Protein AF-A0AAJ1F1X6-F1 (afdb_monomer_lite)

Structure (mmCIF, N/CA/C/O backbone):
data_AF-A0AAJ1F1X6-F1
#
_entry.id   AF-A0AAJ1F1X6-F1
#
loop_
_atom_site.group_PDB
_atom_site.id
_atom_site.type_symbol
_atom_site.label_atom_id
_atom_site.label_alt_id
_atom_site.label_comp_id
_atom_site.label_asym_id
_atom_site.label_entity_id
_atom_site.label_seq_id
_atom_site.pdbx_PDB_ins_code
_atom_site.Cartn_x
_atom_site.Cartn_y
_atom_site.Cartn_z
_atom_site.occupancy
_atom_site.B_iso_or_equiv
_atom_site.auth_seq_id
_atom_site.auth_comp_id
_atom_site.auth_asym_id
_atom_site.auth_atom_id
_atom_site.pdbx_PDB_model_num
ATOM 1 N N . MET A 1 1 ? 7.524 -3.921 38.953 1.00 33.03 1 MET A N 1
ATOM 2 C CA . MET A 1 1 ? 7.422 -4.820 37.784 1.00 33.03 1 MET A CA 1
ATOM 3 C C . MET A 1 1 ? 6.123 -4.499 37.062 1.00 33.03 1 MET A C 1
ATOM 5 O O . MET A 1 1 ? 5.062 -4.826 37.571 1.00 33.03 1 MET A O 1
ATOM 9 N N . THR A 1 2 ? 6.185 -3.756 35.960 1.00 29.95 2 THR A N 1
ATOM 10 C CA . THR A 1 2 ? 5.021 -3.428 35.122 1.00 29.95 2 THR A CA 1
ATOM 11 C C . THR A 1 2 ? 4.886 -4.483 34.020 1.00 29.95 2 THR A C 1
ATOM 13 O O . THR A 1 2 ? 5.897 -4.848 33.421 1.00 29.95 2 THR A O 1
ATOM 16 N N . PRO A 1 3 ? 3.681 -5.015 33.753 1.00 34.94 3 PRO A N 1
ATOM 17 C CA . PRO A 1 3 ? 3.509 -6.071 32.768 1.00 34.94 3 PRO A CA 1
ATOM 18 C C . PRO A 1 3 ? 3.619 -5.488 31.354 1.00 34.94 3 PRO A C 1
ATOM 20 O O . PRO A 1 3 ? 2.829 -4.635 30.947 1.00 34.94 3 PRO A O 1
ATOM 23 N N . THR A 1 4 ? 4.616 -5.952 30.605 1.00 30.12 4 THR A N 1
ATOM 24 C CA . THR A 1 4 ? 4.793 -5.716 29.170 1.00 30.12 4 THR A CA 1
ATOM 25 C C . THR A 1 4 ? 3.627 -6.357 28.423 1.00 30.12 4 THR A C 1
ATOM 27 O O . THR A 1 4 ? 3.562 -7.571 28.251 1.00 30.12 4 THR A O 1
ATOM 30 N N . ASN A 1 5 ? 2.662 -5.537 28.015 1.00 34.34 5 ASN A N 1
ATOM 31 C CA . ASN A 1 5 ? 1.496 -5.988 27.269 1.00 34.34 5 ASN A CA 1
ATOM 32 C C . ASN A 1 5 ? 1.857 -6.079 25.779 1.00 34.34 5 ASN A C 1
ATOM 34 O O . ASN A 1 5 ? 1.601 -5.162 24.995 1.00 34.34 5 ASN A O 1
ATOM 38 N N . THR A 1 6 ? 2.511 -7.175 25.396 1.00 37.53 6 THR A N 1
ATOM 39 C CA . THR A 1 6 ? 2.800 -7.509 24.001 1.00 37.53 6 THR A CA 1
ATOM 40 C C . THR A 1 6 ? 1.490 -7.828 23.284 1.00 37.53 6 THR A C 1
ATOM 42 O O . THR A 1 6 ? 0.953 -8.932 23.354 1.00 37.53 6 THR A O 1
ATOM 45 N N . ASN A 1 7 ? 0.943 -6.837 22.575 1.00 47.09 7 ASN A N 1
ATOM 46 C CA . ASN A 1 7 ? -0.213 -7.024 21.699 1.00 47.09 7 ASN A CA 1
ATOM 47 C C . ASN A 1 7 ? 0.189 -7.860 20.473 1.00 47.09 7 ASN A C 1
ATOM 49 O O . ASN A 1 7 ? 0.436 -7.333 19.384 1.00 47.09 7 ASN A O 1
ATOM 53 N N . ASN A 1 8 ? 0.265 -9.174 20.655 1.00 41.62 8 ASN A N 1
ATOM 54 C CA . ASN A 1 8 ? 0.430 -10.122 19.566 1.00 41.62 8 ASN A CA 1
ATOM 55 C C . ASN A 1 8 ? -0.840 -10.114 18.704 1.00 41.62 8 ASN A C 1
ATOM 57 O O . ASN A 1 8 ? -1.956 -10.253 19.202 1.00 41.62 8 ASN A O 1
ATOM 61 N N . THR A 1 9 ? -0.670 -9.911 17.397 1.00 48.06 9 THR A N 1
ATOM 62 C CA . THR A 1 9 ? -1.756 -10.052 16.421 1.00 48.06 9 THR A CA 1
ATOM 63 C C . THR A 1 9 ? -1.741 -11.488 15.924 1.00 48.06 9 THR A C 1
ATOM 65 O O . THR A 1 9 ? -0.807 -11.883 15.232 1.00 48.06 9 THR A O 1
ATOM 68 N N . TYR A 1 10 ? -2.754 -12.263 16.295 1.00 53.84 10 TYR A N 1
ATOM 69 C CA . TYR A 1 10 ? -2.933 -13.631 15.821 1.00 53.84 10 TYR A CA 1
ATOM 70 C C . TYR A 1 10 ? -3.824 -13.617 1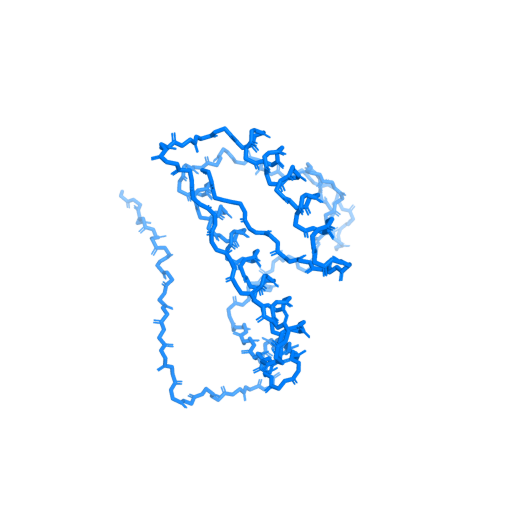4.579 1.00 53.84 10 TYR A C 1
ATOM 72 O O . TYR A 1 10 ? -4.849 -12.934 14.556 1.00 53.84 10 TYR A O 1
ATOM 80 N N . VAL A 1 11 ? -3.417 -14.349 13.544 1.00 54.75 11 VAL A N 1
ATOM 81 C CA . VAL A 1 11 ? -4.212 -14.558 12.332 1.00 54.75 11 VAL A CA 1
ATOM 82 C C . VAL A 1 11 ? -4.637 -16.017 12.325 1.00 54.75 11 VAL A C 1
ATOM 84 O O . VAL A 1 11 ? -3.795 -16.905 12.249 1.00 54.75 11 VAL A O 1
ATOM 87 N N . GLU A 1 12 ? -5.939 -16.259 12.416 1.00 69.69 12 GLU A N 1
ATOM 88 C CA . GLU A 1 12 ? -6.522 -17.598 12.394 1.00 69.69 12 GLU A CA 1
ATOM 89 C C . GLU A 1 12 ? -7.580 -17.671 11.295 1.00 69.69 12 GLU A C 1
ATOM 91 O O . GLU A 1 12 ? -8.377 -16.745 11.108 1.00 69.69 12 GLU A O 1
ATOM 96 N N . LYS A 1 13 ? -7.600 -18.784 10.558 1.00 70.19 13 LYS A N 1
ATOM 97 C CA . LYS A 1 13 ? -8.654 -19.062 9.587 1.00 70.19 13 LYS A CA 1
ATOM 98 C C . LYS A 1 13 ? -9.874 -19.604 10.326 1.00 70.19 13 LYS A C 1
ATOM 100 O O . LYS A 1 13 ? -9.927 -20.779 10.671 1.00 70.19 13 LYS A O 1
ATOM 105 N N . LEU A 1 14 ? -10.869 -18.751 10.533 1.00 70.94 14 LEU A N 1
ATOM 106 C CA . LEU A 1 14 ? -12.142 -19.156 11.123 1.00 70.94 14 LEU A CA 1
ATOM 107 C C . LEU A 1 14 ? -13.069 -19.725 10.043 1.00 70.94 14 LEU A C 1
ATOM 109 O O . LEU A 1 14 ? -13.218 -19.142 8.971 1.00 70.94 14 LEU A O 1
ATOM 113 N N . SER A 1 15 ? -13.711 -20.860 10.327 1.00 68.38 15 SER A N 1
ATOM 114 C CA . SER A 1 15 ? -14.614 -21.532 9.381 1.00 68.38 15 SER A CA 1
ATOM 115 C C . SER A 1 15 ? -15.955 -20.809 9.222 1.00 68.38 15 SER A C 1
ATOM 117 O O . SER A 1 15 ? -16.538 -20.843 8.140 1.00 68.38 15 SER A O 1
ATOM 119 N N . LYS A 1 16 ? -16.447 -20.152 10.285 1.00 70.50 16 LYS A N 1
ATOM 120 C CA . LYS A 1 16 ? -17.688 -19.361 10.300 1.00 70.50 16 LYS A CA 1
ATOM 121 C C . LYS A 1 16 ? -17.587 -18.231 11.326 1.00 70.50 16 LYS A C 1
ATOM 123 O O . LYS A 1 16 ? -17.340 -18.482 12.502 1.00 70.50 16 LYS A O 1
ATOM 128 N N . VAL A 1 17 ? -17.833 -16.991 10.904 1.00 74.94 17 VAL A N 1
ATOM 129 C CA . VAL A 1 17 ? -17.943 -15.829 11.801 1.00 74.94 17 VAL A CA 1
ATOM 130 C C . VAL A 1 17 ? -19.395 -15.360 11.802 1.00 74.94 17 VAL A C 1
ATOM 132 O O . VAL A 1 17 ? -19.903 -14.917 10.777 1.00 74.94 17 VAL A O 1
ATOM 135 N N . LYS A 1 18 ? -20.080 -15.451 12.949 1.00 79.56 18 LYS A N 1
ATOM 136 C CA . LYS A 1 18 ? -21.424 -14.876 13.112 1.00 79.56 18 LYS A CA 1
ATOM 137 C C . LYS A 1 18 ? -21.287 -13.363 13.280 1.00 79.56 18 LYS A C 1
ATOM 139 O O . LYS A 1 18 ? -20.607 -12.92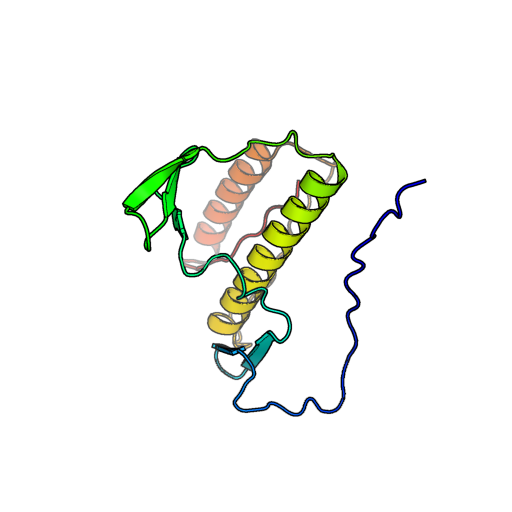3 14.206 1.00 79.56 18 LYS A O 1
ATOM 144 N N . ILE A 1 19 ? -21.890 -12.590 12.381 1.00 81.81 19 ILE A N 1
ATOM 145 C CA . ILE A 1 19 ? -21.932 -11.122 12.434 1.00 81.81 19 ILE A CA 1
ATOM 146 C C . ILE A 1 19 ? -23.226 -10.715 13.140 1.00 81.81 19 ILE A C 1
ATOM 148 O O . ILE A 1 19 ? -24.285 -11.276 12.861 1.00 81.81 19 ILE A O 1
ATOM 152 N N . THR A 1 20 ? -23.140 -9.776 14.079 1.00 80.56 20 THR A N 1
ATOM 153 C CA . THR A 1 20 ? -24.307 -9.226 14.788 1.00 80.56 20 THR A CA 1
ATOM 154 C C . THR A 1 20 ? -24.555 -7.777 14.372 1.00 80.56 20 THR A C 1
ATOM 156 O O . THR A 1 20 ? -23.641 -7.107 13.902 1.00 80.56 20 THR A O 1
ATOM 159 N N . SER A 1 21 ? -25.773 -7.261 14.564 1.00 79.06 21 SER A N 1
ATOM 160 C CA . SER A 1 21 ? -26.115 -5.864 14.239 1.00 79.06 21 SER A CA 1
ATOM 161 C C . SER A 1 21 ? -25.356 -4.824 15.073 1.00 79.06 21 SER A C 1
ATOM 163 O O . SER A 1 21 ? -25.279 -3.666 14.679 1.00 79.06 21 SER A O 1
ATOM 165 N N . ALA A 1 22 ? -24.785 -5.227 16.211 1.00 79.69 22 ALA A N 1
ATOM 166 C CA . ALA A 1 22 ? -23.956 -4.372 17.056 1.00 79.69 22 ALA A CA 1
ATOM 167 C C . ALA A 1 22 ? -22.496 -4.270 16.573 1.00 79.69 22 ALA A C 1
ATOM 169 O O . ALA A 1 22 ? -21.745 -3.425 17.062 1.00 79.69 22 ALA A O 1
ATOM 170 N N . ASP A 1 23 ? -22.072 -5.132 15.645 1.00 82.75 23 ASP A N 1
ATOM 171 C CA . ASP A 1 23 ? -20.706 -5.125 15.136 1.00 82.75 23 ASP A CA 1
ATOM 172 C C . ASP A 1 23 ? -20.491 -3.952 14.162 1.00 82.75 23 ASP A C 1
ATOM 174 O O . ASP A 1 23 ? -21.315 -3.680 13.290 1.00 82.75 23 ASP A O 1
ATOM 178 N N . ASN A 1 24 ? -19.341 -3.274 14.252 1.00 81.94 24 ASN A N 1
ATOM 179 C CA . ASN A 1 24 ? -18.953 -2.302 13.233 1.00 81.94 24 ASN A CA 1
ATOM 180 C C . ASN A 1 24 ? -18.326 -3.048 12.051 1.00 81.94 24 ASN A C 1
ATOM 182 O O . ASN A 1 24 ? -17.264 -3.660 12.196 1.00 81.94 24 ASN A O 1
ATOM 186 N N . VAL A 1 25 ? -18.996 -3.017 10.902 1.00 86.94 25 VAL A N 1
ATOM 187 C CA . VAL A 1 25 ? -18.606 -3.787 9.719 1.00 86.94 25 VAL A CA 1
ATOM 188 C C . VAL A 1 25 ? -18.210 -2.846 8.589 1.00 86.94 25 VAL A C 1
ATOM 190 O O . VAL A 1 25 ? -18.949 -1.924 8.253 1.00 86.94 25 VAL A O 1
ATOM 193 N N . THR A 1 26 ? -17.063 -3.119 7.976 1.00 88.62 26 THR A N 1
ATOM 194 C CA . THR A 1 26 ? -16.649 -2.512 6.710 1.00 88.62 26 THR A CA 1
ATOM 195 C C . THR A 1 26 ? -16.701 -3.580 5.631 1.00 88.62 26 THR A C 1
ATOM 197 O O . THR A 1 26 ? -16.078 -4.632 5.780 1.00 88.62 26 THR A O 1
ATOM 200 N N . VAL A 1 27 ? -17.417 -3.305 4.543 1.00 90.19 27 VAL A N 1
ATOM 201 C CA . VAL A 1 27 ? -17.479 -4.176 3.365 1.00 90.19 27 VAL A CA 1
ATOM 202 C C . VAL A 1 27 ? -16.728 -3.501 2.224 1.00 90.19 27 VAL A C 1
ATOM 204 O O . VAL A 1 27 ? -16.977 -2.336 1.921 1.00 90.19 27 VAL A O 1
ATOM 207 N N . CYS A 1 28 ? -15.801 -4.224 1.606 1.00 90.12 28 CYS A N 1
ATOM 208 C CA . CYS A 1 28 ? -15.092 -3.809 0.405 1.00 90.12 28 CYS A CA 1
ATOM 209 C C . CYS A 1 28 ? -15.364 -4.837 -0.694 1.00 90.12 28 CYS A C 1
ATOM 211 O O . CYS A 1 28 ? -15.151 -6.029 -0.496 1.00 90.12 28 CYS A O 1
ATOM 213 N N . ILE A 1 29 ? -15.872 -4.377 -1.834 1.00 90.94 29 ILE A N 1
ATOM 214 C CA . ILE A 1 29 ? -16.203 -5.230 -2.976 1.00 90.94 29 ILE A CA 1
ATOM 215 C C . ILE A 1 29 ? -15.222 -4.885 -4.094 1.00 90.94 29 ILE A C 1
ATOM 217 O O . ILE A 1 29 ? -15.162 -3.737 -4.532 1.00 90.94 29 ILE A O 1
ATOM 221 N N . THR A 1 30 ? -14.449 -5.871 -4.540 1.00 90.50 30 THR A N 1
ATOM 222 C CA . THR A 1 30 ? -13.469 -5.743 -5.626 1.00 90.50 30 THR A CA 1
ATOM 223 C C . THR A 1 30 ? -13.732 -6.832 -6.657 1.00 90.50 30 THR A C 1
ATOM 225 O O . THR A 1 30 ? -13.365 -7.989 -6.441 1.00 90.50 30 THR A O 1
ATOM 228 N N . ASN A 1 31 ? -14.384 -6.473 -7.766 1.00 87.94 31 ASN A N 1
ATOM 229 C CA . ASN A 1 31 ? -14.832 -7.413 -8.797 1.00 87.94 31 ASN A CA 1
ATOM 230 C C . ASN A 1 31 ? -15.606 -8.605 -8.203 1.00 87.94 31 ASN A C 1
ATOM 232 O O . ASN A 1 31 ? -16.714 -8.435 -7.703 1.00 87.94 31 ASN A O 1
ATOM 236 N N . HIS A 1 32 ? -15.024 -9.803 -8.249 1.00 84.25 32 HIS A N 1
ATOM 237 C CA . HIS A 1 32 ? -15.627 -11.050 -7.780 1.00 84.25 32 HIS A CA 1
ATOM 238 C C . HIS A 1 32 ? -15.291 -11.379 -6.310 1.00 84.25 32 HIS A C 1
ATOM 240 O O . HIS A 1 32 ? -15.668 -12.440 -5.818 1.00 84.25 32 HIS A O 1
ATOM 246 N N . ILE A 1 33 ? -14.579 -10.494 -5.602 1.00 88.19 33 ILE A N 1
ATOM 247 C CA . ILE A 1 33 ? -14.145 -10.685 -4.212 1.00 88.19 33 ILE A CA 1
ATOM 248 C C . ILE A 1 33 ? -14.895 -9.712 -3.297 1.00 88.19 33 ILE A C 1
ATOM 250 O O . ILE A 1 33 ? -14.973 -8.514 -3.574 1.00 88.19 33 ILE A O 1
ATOM 254 N N . ILE A 1 34 ? -15.415 -10.229 -2.180 1.00 88.31 34 ILE A N 1
ATOM 255 C CA . ILE A 1 34 ? -16.064 -9.446 -1.122 1.00 88.31 34 ILE A CA 1
ATOM 256 C C . ILE A 1 34 ? -15.252 -9.604 0.167 1.00 88.31 34 ILE A C 1
ATOM 258 O O . ILE A 1 34 ? -15.285 -10.654 0.810 1.00 88.31 34 ILE A O 1
ATOM 262 N N . ASP A 1 35 ? -14.555 -8.542 0.559 1.00 87.44 35 ASP A N 1
ATOM 263 C CA . ASP A 1 35 ? -13.816 -8.448 1.815 1.00 87.44 35 ASP A CA 1
ATOM 264 C C . ASP A 1 35 ? -14.713 -7.849 2.907 1.00 87.44 35 ASP A C 1
ATOM 266 O O . ASP A 1 35 ? -15.111 -6.682 2.852 1.00 87.44 35 ASP A O 1
ATOM 270 N N . VAL A 1 36 ? -15.011 -8.639 3.941 1.00 87.56 36 VAL A N 1
ATOM 271 C CA . VAL A 1 36 ? -15.808 -8.207 5.100 1.00 87.56 36 VAL A CA 1
ATOM 272 C C . VAL A 1 36 ? -14.910 -8.095 6.329 1.00 87.56 36 VAL A C 1
ATOM 274 O O . VAL A 1 36 ? -14.389 -9.089 6.830 1.00 87.56 36 VAL A O 1
ATOM 277 N N . THR A 1 37 ? -14.748 -6.878 6.848 1.00 85.44 37 THR A N 1
ATOM 278 C CA . THR A 1 37 ? -13.978 -6.598 8.068 1.00 85.44 37 THR A CA 1
ATOM 279 C C . THR A 1 37 ? -14.913 -6.283 9.226 1.00 85.44 37 THR A C 1
ATOM 281 O O . THR A 1 37 ? -15.668 -5.317 9.170 1.00 85.44 37 THR A O 1
ATOM 284 N N . VAL A 1 38 ? -14.827 -7.063 10.304 1.00 86.19 38 VAL A N 1
ATOM 285 C CA . VAL A 1 38 ? -15.640 -6.883 11.514 1.00 86.19 38 VAL A CA 1
ATOM 286 C C . VAL A 1 38 ? -14.773 -6.347 12.653 1.00 86.19 38 VAL A C 1
ATOM 288 O O . VAL A 1 38 ? -13.820 -6.998 13.078 1.00 86.19 38 VAL A O 1
ATOM 291 N N . THR A 1 39 ? -15.119 -5.176 13.190 1.00 82.81 39 THR A N 1
ATOM 292 C CA . THR A 1 39 ? -14.412 -4.536 14.308 1.00 82.81 39 THR A CA 1
ATOM 293 C C . THR A 1 39 ? -15.270 -4.569 15.573 1.00 82.81 39 THR A C 1
ATOM 295 O O . THR A 1 39 ? -16.250 -3.836 15.681 1.00 82.81 39 THR A O 1
ATOM 298 N N . ARG A 1 40 ? -14.883 -5.398 16.556 1.00 74.62 40 ARG A N 1
ATOM 299 C CA . ARG A 1 40 ? -15.653 -5.604 17.806 1.00 74.62 40 ARG A CA 1
ATOM 300 C C . ARG A 1 40 ? -15.166 -4.798 19.005 1.00 74.62 40 ARG A C 1
ATOM 302 O O . ARG A 1 40 ? -15.958 -4.343 19.819 1.00 74.62 40 ARG A O 1
ATOM 309 N N . LYS A 1 41 ? -13.852 -4.609 19.134 1.00 68.62 41 LYS A N 1
ATOM 310 C CA . LYS A 1 41 ? -13.245 -3.861 20.245 1.00 68.62 41 LYS A CA 1
ATOM 311 C C . LYS A 1 41 ? -12.930 -2.438 19.798 1.00 68.62 41 LYS A C 1
ATOM 313 O O . LYS A 1 41 ? -11.785 -2.123 19.482 1.00 68.62 41 LYS A O 1
ATOM 318 N N . ARG A 1 42 ? -13.948 -1.579 19.755 1.00 59.59 42 ARG A N 1
ATOM 319 C CA . ARG A 1 42 ? -13.750 -0.134 19.593 1.00 59.59 42 ARG A CA 1
ATOM 320 C C . ARG A 1 42 ? -13.834 0.517 20.967 1.00 59.59 42 ARG A C 1
ATOM 322 O O . ARG A 1 42 ? -14.842 0.374 21.651 1.00 59.59 42 ARG A O 1
ATOM 329 N N . ASN A 1 43 ? -12.789 1.233 21.373 1.00 58.78 43 ASN A N 1
ATOM 330 C CA . ASN A 1 43 ? -12.864 2.065 22.568 1.00 58.78 43 ASN A CA 1
ATOM 331 C C . ASN A 1 43 ? -13.665 3.330 22.214 1.00 58.78 43 ASN A C 1
ATOM 333 O O . ASN A 1 43 ? -13.105 4.322 21.760 1.00 58.78 43 ASN A O 1
ATOM 337 N N . THR A 1 44 ? -14.995 3.245 22.279 1.00 56.09 44 THR A N 1
ATOM 338 C CA . THR A 1 44 ? -15.906 4.380 22.039 1.00 56.09 44 THR A CA 1
ATOM 339 C C . THR A 1 44 ? -16.108 5.230 23.288 1.00 56.09 44 THR A C 1
ATOM 341 O O . THR A 1 44 ? -16.552 6.371 23.190 1.00 56.09 44 THR A O 1
ATOM 344 N N . LYS A 1 45 ? -15.771 4.694 24.464 1.00 54.56 45 LYS A N 1
ATOM 345 C CA . LYS A 1 45 ? -15.912 5.392 25.738 1.00 54.56 45 LYS A CA 1
ATOM 346 C C . LYS A 1 45 ? -14.727 6.344 25.924 1.00 54.56 45 LYS A C 1
ATOM 348 O O . LYS A 1 45 ? -13.602 5.891 26.102 1.00 54.56 45 LYS A O 1
ATOM 353 N N . GLY A 1 46 ? -14.990 7.651 25.864 1.00 59.94 46 GLY A N 1
ATOM 354 C CA . GLY A 1 46 ? -14.053 8.699 26.298 1.00 59.94 46 GLY A CA 1
ATOM 355 C C . GLY A 1 46 ? -13.604 9.712 25.240 1.00 59.94 46 GLY A C 1
ATOM 356 O O . GLY A 1 46 ? -12.991 10.703 25.610 1.00 59.94 46 GLY A O 1
ATOM 357 N N . PHE A 1 47 ? -13.917 9.511 23.953 1.00 64.81 47 PHE A N 1
ATOM 358 C CA . PHE A 1 47 ? -13.438 10.402 22.877 1.00 64.81 47 PHE A CA 1
ATOM 359 C C . PHE A 1 47 ? -14.538 10.970 21.971 1.00 64.81 47 PHE A C 1
ATOM 361 O O . PHE A 1 47 ? -14.230 11.702 21.040 1.00 64.81 47 PHE A O 1
ATOM 368 N N . SER A 1 48 ? -15.817 10.657 22.210 1.00 74.50 48 SER A N 1
ATOM 369 C CA . SER A 1 48 ? -16.928 11.253 21.443 1.00 74.50 48 SER A CA 1
ATOM 370 C C . SER A 1 48 ? -17.061 12.759 21.675 1.00 74.50 48 SER A C 1
ATOM 372 O O . SER A 1 48 ? -17.553 13.479 20.811 1.00 74.50 48 SER A O 1
ATOM 374 N N . ASP A 1 49 ? -16.618 13.209 22.845 1.00 85.50 49 ASP A N 1
ATOM 375 C CA . ASP A 1 49 ? -16.710 14.588 23.311 1.00 85.50 49 ASP A CA 1
ATOM 376 C C . ASP A 1 49 ? -15.439 15.398 23.017 1.00 85.50 49 ASP A C 1
ATOM 378 O O . ASP A 1 49 ? -15.294 16.513 23.493 1.00 85.50 49 ASP A O 1
ATOM 382 N N . ILE A 1 50 ? -14.496 14.843 22.252 1.00 88.94 50 ILE A N 1
ATOM 383 C CA . ILE A 1 50 ? -13.236 15.501 21.900 1.00 88.94 50 ILE A CA 1
ATOM 384 C C . ILE A 1 50 ? -13.156 15.639 20.381 1.00 88.94 50 ILE A C 1
ATOM 386 O O . ILE A 1 50 ? -13.376 14.676 19.646 1.00 88.94 50 ILE A O 1
ATOM 390 N N . GLU A 1 51 ? -12.801 16.827 19.900 1.00 89.81 51 GLU A N 1
ATOM 391 C CA . GLU A 1 51 ? -12.559 17.101 18.486 1.00 89.81 51 GLU A CA 1
ATOM 392 C C . GLU A 1 51 ? -11.171 17.691 18.271 1.00 89.81 51 GLU A C 1
ATOM 394 O O . GLU A 1 51 ? -10.747 18.620 18.953 1.00 89.81 51 GLU A O 1
ATOM 399 N N . LYS A 1 52 ? -10.428 17.108 17.332 1.00 91.25 52 LYS A N 1
ATOM 400 C CA . LYS A 1 52 ? -9.063 17.531 17.028 1.00 91.25 52 LYS A CA 1
ATOM 401 C C . LYS A 1 52 ? -9.088 18.840 16.241 1.00 91.25 52 LYS A C 1
ATOM 403 O O . LYS A 1 52 ? -9.732 18.891 15.200 1.00 91.25 52 LYS A O 1
ATOM 408 N N . ILE A 1 53 ? -8.305 19.822 16.685 1.00 92.69 53 ILE A N 1
ATOM 409 C CA . ILE A 1 53 ? -8.080 21.071 15.948 1.00 92.69 53 ILE A CA 1
ATOM 410 C C . ILE A 1 53 ? -6.814 20.931 15.101 1.00 92.69 53 ILE A C 1
ATOM 412 O O . ILE A 1 53 ? -6.865 20.984 13.875 1.00 92.69 53 ILE A O 1
ATOM 416 N N . ASP A 1 54 ? -5.679 20.662 15.746 1.00 92.44 54 ASP A N 1
ATOM 417 C CA . ASP A 1 54 ? -4.383 20.546 15.082 1.00 92.44 54 ASP A CA 1
ATOM 418 C C . ASP A 1 54 ? -3.510 19.457 15.734 1.00 92.44 54 ASP A C 1
ATOM 420 O O . ASP A 1 54 ? -4.016 18.498 16.326 1.00 92.44 54 ASP A O 1
ATOM 424 N N . LYS A 1 55 ? -2.191 19.511 15.519 1.00 87.50 55 LYS A N 1
ATOM 425 C CA . LYS A 1 55 ? -1.246 18.529 16.064 1.00 87.50 55 LYS A CA 1
ATOM 426 C C . LYS A 1 55 ? -1.140 18.602 17.590 1.00 87.50 55 LYS A C 1
ATOM 428 O O . LYS A 1 55 ? -0.889 17.567 18.206 1.00 87.50 55 LYS A O 1
ATOM 433 N N . ASP A 1 56 ? -1.328 19.782 18.152 1.00 92.19 56 ASP A N 1
ATOM 434 C CA . ASP A 1 56 ? -1.024 20.122 19.532 1.00 92.19 56 ASP A CA 1
ATOM 435 C C . ASP A 1 56 ? -2.301 20.390 20.342 1.00 92.19 56 ASP A C 1
ATOM 437 O O . ASP A 1 56 ? -2.263 20.212 21.551 1.00 92.19 56 ASP A O 1
ATOM 441 N N . HIS A 1 57 ? -3.450 20.648 19.700 1.00 93.31 57 HIS A N 1
ATOM 442 C CA . HIS A 1 57 ? -4.699 21.034 20.368 1.00 93.31 57 HIS A CA 1
ATOM 443 C C . HIS A 1 57 ? -5.934 20.190 20.001 1.00 93.31 57 HIS A C 1
ATOM 445 O O . HIS A 1 57 ? -6.096 19.678 18.882 1.00 93.31 57 HIS A O 1
ATOM 451 N N . TYR A 1 58 ? -6.875 20.118 20.942 1.00 93.31 58 TYR A N 1
ATOM 452 C CA . TYR A 1 58 ? -8.230 19.593 20.767 1.00 93.31 58 TYR A CA 1
ATOM 453 C C . TYR A 1 58 ? -9.258 20.422 21.542 1.00 93.31 58 TYR A C 1
ATOM 455 O O . TYR A 1 58 ? -8.910 21.083 22.514 1.00 93.31 58 TYR A O 1
ATOM 463 N N . VAL A 1 59 ? -10.526 20.362 21.139 1.00 93.44 59 VAL A N 1
ATOM 464 C CA . VAL A 1 59 ? -11.653 20.968 21.859 1.00 93.44 59 VAL A CA 1
ATOM 465 C C . VAL A 1 59 ? -12.499 19.896 22.537 1.00 93.44 59 VAL A C 1
ATOM 467 O O . VAL A 1 59 ? -12.781 18.851 21.947 1.00 93.44 59 VAL A O 1
ATOM 470 N N . VAL A 1 60 ? -12.905 20.149 23.779 1.00 92.69 60 VAL A N 1
ATOM 471 C CA . VAL A 1 60 ? -13.913 19.354 24.489 1.00 92.69 60 VAL A CA 1
ATOM 472 C C . VAL A 1 60 ? -15.292 19.905 24.126 1.00 92.69 60 VAL A C 1
ATOM 474 O O . VAL A 1 60 ? -15.594 21.048 24.444 1.00 92.69 60 VAL A O 1
ATOM 477 N N . LYS A 1 61 ? -16.136 19.129 23.443 1.00 89.19 61 LYS A N 1
ATOM 478 C CA . LYS A 1 61 ? -17.424 19.599 22.902 1.00 89.19 61 LYS A CA 1
ATOM 479 C C . LYS A 1 61 ? -18.412 20.000 23.992 1.00 89.19 61 LYS A C 1
ATOM 481 O O . LYS A 1 61 ? -19.134 20.973 23.805 1.00 89.19 61 LYS A O 1
ATOM 486 N N . SER A 1 62 ? -18.436 19.286 25.117 1.00 89.19 62 SER A N 1
ATOM 487 C CA . SER A 1 62 ? -19.330 19.597 26.237 1.00 89.19 62 SER A CA 1
ATOM 488 C C . SER A 1 62 ? -19.031 20.935 26.915 1.00 89.19 62 SER A C 1
ATOM 490 O O . SER A 1 62 ? -19.963 21.583 27.385 1.00 89.19 62 SER A O 1
ATOM 492 N N . THR A 1 63 ? -17.764 21.362 26.964 1.00 90.50 63 THR A N 1
ATOM 493 C CA . THR A 1 63 ? -17.350 22.599 27.653 1.00 90.50 63 THR A CA 1
ATOM 494 C C . THR A 1 63 ? -16.903 23.714 26.710 1.00 90.50 63 THR A C 1
ATOM 496 O O . THR A 1 63 ? -16.832 24.867 27.120 1.00 90.50 63 THR A O 1
ATOM 499 N N . GLY A 1 64 ? -16.580 23.393 25.458 1.00 89.75 64 GLY A N 1
ATOM 500 C CA . GLY A 1 64 ? -15.945 24.307 24.508 1.00 89.75 64 GLY A CA 1
ATOM 501 C C . GLY A 1 64 ? -14.470 24.605 24.809 1.00 89.75 64 GLY A C 1
ATOM 502 O O . GLY A 1 64 ? -13.863 25.409 24.107 1.00 89.75 64 GLY A O 1
ATOM 503 N N . GLU A 1 65 ? -13.871 23.980 25.829 1.00 93.62 65 GLU A N 1
ATOM 504 C CA . GLU A 1 65 ? -12.483 24.241 26.223 1.00 93.62 65 GLU A CA 1
ATOM 505 C C . GLU A 1 65 ? -11.487 23.657 25.218 1.00 93.62 65 GLU A C 1
ATOM 507 O O . GLU A 1 65 ? -11.559 22.474 24.873 1.00 93.62 65 GLU A O 1
ATOM 512 N N . ILE A 1 66 ? -10.504 24.468 24.821 1.00 94.62 66 ILE A N 1
ATOM 513 C CA . ILE A 1 66 ? -9.351 24.028 24.032 1.00 94.62 66 ILE A CA 1
ATOM 514 C C . ILE A 1 66 ? -8.259 23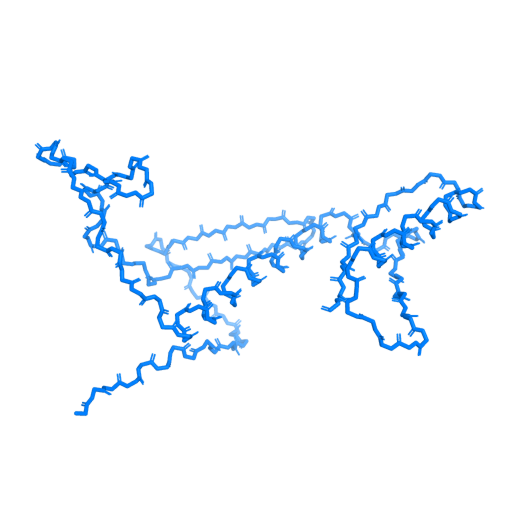.539 24.988 1.00 94.62 66 ILE A C 1
ATOM 516 O O . ILE A 1 66 ? -7.892 24.236 25.933 1.00 94.62 66 ILE A O 1
ATOM 520 N N . LYS A 1 67 ? -7.742 22.334 24.747 1.00 93.00 67 LYS A N 1
ATOM 521 C CA . LYS A 1 67 ? -6.702 21.678 25.549 1.00 93.00 67 LYS A CA 1
ATOM 522 C C . LYS A 1 67 ? -5.575 21.179 24.661 1.00 93.00 67 LYS A C 1
ATOM 524 O O . LYS A 1 67 ? -5.792 20.844 23.498 1.00 93.00 67 LYS A O 1
ATOM 529 N N . GLU A 1 68 ? -4.384 21.090 25.238 1.00 92.50 68 GLU A N 1
ATOM 530 C CA . GLU A 1 68 ? -3.201 20.579 24.553 1.00 92.50 68 GLU A CA 1
ATOM 531 C C . GLU A 1 68 ? -3.055 19.058 24.700 1.00 92.50 68 GLU A C 1
ATOM 533 O O . GLU A 1 68 ? -3.404 18.461 25.726 1.00 92.50 68 GLU A O 1
ATOM 538 N N . TYR A 1 69 ? -2.523 18.408 23.666 1.00 87.38 69 TYR A N 1
ATOM 539 C CA . TYR A 1 69 ? -2.136 17.006 23.731 1.00 87.38 69 TYR A CA 1
ATOM 540 C C . TYR A 1 69 ? -0.882 16.837 24.591 1.00 87.38 69 TYR A C 1
ATOM 542 O O . TYR A 1 69 ? 0.150 17.458 24.351 1.00 87.38 69 TYR A O 1
ATOM 550 N N . ALA A 1 70 ? -0.930 15.893 25.532 1.00 84.56 70 ALA A N 1
ATOM 551 C CA . ALA A 1 70 ? 0.266 15.418 26.214 1.00 84.56 70 ALA A CA 1
ATOM 552 C C . ALA A 1 70 ? 1.124 14.603 25.232 1.00 84.56 70 ALA A C 1
ATOM 554 O O . ALA A 1 70 ? 0.914 13.399 25.041 1.00 84.56 70 ALA A O 1
ATOM 555 N N . HIS A 1 71 ? 2.079 15.263 24.578 1.00 80.75 71 HIS A N 1
ATOM 556 C CA . HIS A 1 71 ? 3.050 14.591 23.722 1.00 80.75 71 HIS A CA 1
ATOM 557 C C . HIS A 1 71 ? 3.982 13.743 24.579 1.00 80.75 71 HIS A C 1
ATOM 559 O O . HIS A 1 71 ? 4.902 14.242 25.217 1.00 80.75 71 HIS A O 1
ATOM 565 N N . VAL A 1 72 ? 3.737 12.438 24.592 1.00 77.81 72 VAL A N 1
ATOM 566 C CA . VAL A 1 72 ? 4.652 11.472 25.198 1.00 77.81 72 VAL A CA 1
ATOM 567 C C . VAL A 1 72 ? 5.750 11.101 24.207 1.00 77.81 72 VAL A C 1
ATOM 569 O O . VAL A 1 72 ? 5.483 10.879 23.018 1.00 77.81 72 VAL A O 1
ATOM 572 N N . GLU A 1 73 ? 6.987 10.985 24.693 1.00 81.12 73 GLU A N 1
ATOM 573 C CA . GLU A 1 73 ? 8.051 10.365 23.911 1.00 81.12 73 GLU A CA 1
ATOM 574 C C . GLU A 1 73 ? 7.632 8.943 23.529 1.00 81.12 73 GLU A C 1
ATOM 576 O O . GLU A 1 73 ? 7.240 8.117 24.360 1.00 81.12 73 GLU A O 1
ATOM 581 N N . LYS A 1 74 ? 7.661 8.652 22.228 1.00 81.06 74 LYS A N 1
ATOM 582 C CA . LYS A 1 74 ? 7.248 7.344 21.727 1.00 81.06 74 LYS A CA 1
ATOM 583 C C . LYS A 1 74 ? 8.352 6.342 22.024 1.00 81.06 74 LYS A C 1
ATOM 585 O O . LYS A 1 74 ? 9.456 6.468 21.501 1.00 81.06 74 LYS A O 1
ATOM 590 N N . SER A 1 75 ? 8.024 5.295 22.776 1.00 83.12 75 SER A N 1
ATOM 591 C CA . SER A 1 75 ? 8.927 4.156 22.928 1.00 83.12 75 SER A CA 1
ATOM 592 C C . SER A 1 75 ? 9.233 3.516 21.567 1.00 83.12 75 SER A C 1
ATOM 594 O O . SER A 1 75 ? 8.424 3.575 20.631 1.00 83.12 75 SER A O 1
ATOM 596 N N . GLN A 1 76 ? 10.381 2.845 21.455 1.00 83.62 76 GLN A N 1
ATOM 597 C CA . GLN A 1 76 ? 10.743 2.091 20.247 1.00 83.62 76 GLN A CA 1
ATOM 598 C C . GLN A 1 76 ? 9.656 1.069 19.865 1.00 83.62 76 GLN A C 1
ATOM 600 O O . GLN A 1 76 ? 9.328 0.912 18.687 1.00 83.62 76 GLN A O 1
ATOM 605 N N . GLU A 1 77 ? 9.019 0.441 20.856 1.00 84.44 77 GLU A N 1
ATOM 606 C CA . GLU A 1 77 ? 7.901 -0.482 20.656 1.00 84.44 77 GLU A CA 1
ATOM 607 C C . GLU A 1 77 ? 6.663 0.213 20.057 1.00 84.44 77 GLU A C 1
ATOM 609 O O . GLU A 1 77 ? 6.049 -0.292 19.106 1.00 84.44 77 GLU A O 1
ATOM 614 N N . MET A 1 78 ? 6.312 1.408 20.546 1.00 80.56 78 MET A N 1
ATOM 615 C CA . MET A 1 78 ? 5.227 2.212 19.975 1.00 80.56 78 MET A CA 1
ATOM 616 C C . MET A 1 78 ? 5.530 2.631 18.533 1.00 80.56 78 MET A C 1
ATOM 618 O O . MET A 1 78 ? 4.652 2.578 17.670 1.00 80.56 78 MET A O 1
ATOM 622 N N . ILE A 1 79 ? 6.772 3.005 18.231 1.00 84.56 79 ILE A N 1
ATOM 623 C CA . ILE A 1 79 ? 7.191 3.348 16.865 1.00 84.56 79 ILE A CA 1
ATOM 624 C C . ILE A 1 79 ? 7.066 2.125 15.947 1.00 84.56 79 ILE A C 1
ATOM 626 O O . ILE A 1 79 ? 6.478 2.216 14.865 1.00 84.56 79 ILE A O 1
ATOM 630 N N . ALA A 1 80 ? 7.565 0.967 16.383 1.00 79.75 80 ALA A N 1
ATOM 631 C CA . ALA A 1 80 ? 7.511 -0.273 15.616 1.00 79.75 80 ALA A CA 1
ATOM 632 C C . ALA A 1 80 ? 6.069 -0.749 15.375 1.00 79.75 80 ALA A C 1
ATOM 634 O O . ALA A 1 80 ? 5.734 -1.184 14.271 1.00 79.75 80 ALA A O 1
ATOM 635 N N . SER A 1 81 ? 5.194 -0.663 16.380 1.00 80.44 81 SER A N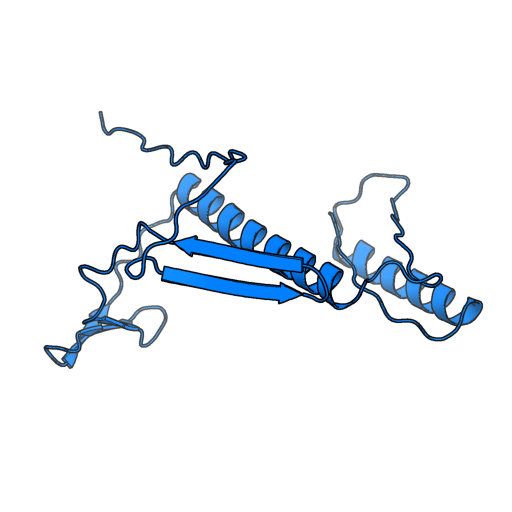 1
ATOM 636 C CA . SER A 1 81 ? 3.780 -1.039 16.236 1.00 80.44 81 SER A CA 1
ATOM 637 C C . SER A 1 81 ? 3.021 -0.092 15.301 1.00 80.44 81 SER A C 1
ATOM 639 O O . SER A 1 81 ? 2.268 -0.553 14.441 1.00 80.44 81 SER A O 1
ATOM 641 N N . ASN A 1 82 ? 3.266 1.219 15.383 1.00 81.56 82 ASN A N 1
ATOM 642 C CA . ASN A 1 82 ? 2.681 2.199 14.465 1.00 81.56 82 ASN A CA 1
ATOM 643 C C . ASN A 1 82 ? 3.149 1.988 13.019 1.00 81.56 82 ASN A C 1
ATOM 645 O O . ASN A 1 82 ? 2.336 2.053 12.094 1.00 81.56 82 ASN A O 1
ATOM 649 N N . ARG A 1 83 ? 4.435 1.667 12.816 1.00 81.25 83 ARG A N 1
ATOM 650 C CA . ARG A 1 83 ? 4.982 1.325 11.495 1.00 81.25 83 ARG A CA 1
ATOM 651 C C . ARG A 1 83 ? 4.287 0.096 10.909 1.00 81.25 83 ARG A C 1
ATOM 653 O O . ARG A 1 83 ? 3.823 0.156 9.773 1.00 81.25 83 ARG A O 1
ATOM 660 N N . ARG A 1 84 ? 4.140 -0.975 11.699 1.00 85.44 84 ARG A N 1
ATOM 661 C CA . ARG A 1 84 ? 3.425 -2.201 11.301 1.00 85.44 84 ARG A CA 1
ATOM 662 C C . ARG A 1 84 ? 1.974 -1.917 10.910 1.00 85.44 84 ARG A C 1
ATOM 664 O O . ARG A 1 84 ? 1.546 -2.321 9.834 1.00 85.44 84 ARG A O 1
ATOM 671 N N . LYS A 1 85 ? 1.234 -1.157 11.726 1.00 82.69 85 LYS A N 1
ATOM 672 C CA . LYS A 1 85 ? -0.154 -0.758 11.415 1.00 82.69 85 LYS A CA 1
ATOM 673 C C . LYS A 1 85 ? -0.253 0.015 10.097 1.00 82.69 85 LYS A C 1
ATOM 675 O O . LYS A 1 85 ? -1.111 -0.291 9.273 1.00 82.69 85 LYS A O 1
ATOM 680 N N . SER A 1 86 ? 0.630 0.994 9.892 1.00 83.19 86 SER A N 1
ATOM 681 C CA . SER A 1 86 ? 0.685 1.781 8.652 1.00 83.19 86 SER A CA 1
ATOM 682 C C . SER A 1 86 ? 0.975 0.898 7.436 1.00 83.19 86 SER A C 1
ATOM 684 O O . SER A 1 86 ? 0.304 1.011 6.412 1.00 83.19 86 SER A O 1
ATOM 686 N N . MET A 1 87 ? 1.917 -0.037 7.570 1.00 86.69 87 MET A N 1
ATOM 687 C CA . MET A 1 87 ? 2.282 -0.960 6.500 1.00 86.69 87 MET A CA 1
ATOM 688 C C . MET A 1 87 ? 1.137 -1.917 6.143 1.00 86.69 87 MET A C 1
ATOM 690 O O . MET A 1 87 ? 0.771 -2.026 4.977 1.00 86.69 87 MET A O 1
ATOM 694 N N . ASN A 1 88 ? 0.494 -2.531 7.139 1.00 87.06 88 ASN A N 1
ATOM 695 C CA . ASN A 1 88 ? -0.650 -3.422 6.921 1.00 87.06 88 ASN A CA 1
ATOM 696 C C . ASN A 1 88 ? -1.800 -2.708 6.199 1.00 87.06 88 ASN A C 1
ATOM 698 O O . ASN A 1 88 ? -2.445 -3.286 5.323 1.00 87.06 88 ASN A O 1
ATOM 702 N N . LYS A 1 89 ? -2.031 -1.430 6.527 1.00 86.88 89 LYS A N 1
ATOM 703 C CA . LYS A 1 89 ? -3.019 -0.601 5.829 1.00 86.88 89 LYS A CA 1
ATOM 704 C C . LYS A 1 89 ? -2.644 -0.402 4.357 1.00 86.88 89 LYS A C 1
ATOM 706 O O . LYS A 1 89 ? -3.495 -0.583 3.493 1.00 86.88 89 LYS A O 1
ATOM 711 N N . LYS A 1 90 ? -1.378 -0.086 4.060 1.00 89.44 90 LYS A N 1
ATOM 712 C CA . LYS A 1 90 ? -0.886 0.043 2.676 1.00 89.44 90 LYS A CA 1
ATOM 713 C C . LYS A 1 90 ? -1.025 -1.263 1.893 1.00 89.44 90 LYS A C 1
ATOM 715 O O . LYS A 1 90 ? -1.521 -1.230 0.774 1.00 89.44 90 LYS A O 1
ATOM 720 N N . PHE A 1 91 ? -0.669 -2.402 2.486 1.00 89.88 91 PHE A N 1
ATOM 721 C CA . PHE A 1 91 ? -0.831 -3.708 1.841 1.00 89.88 91 PHE A CA 1
ATOM 722 C C . PHE A 1 91 ? -2.295 -4.082 1.603 1.00 89.88 91 PHE A C 1
ATOM 724 O O . PHE A 1 91 ? -2.610 -4.689 0.583 1.00 89.88 91 PHE A O 1
ATOM 731 N N . SER A 1 92 ? -3.198 -3.683 2.503 1.00 89.56 92 SER A N 1
ATOM 732 C CA . SER A 1 92 ? -4.639 -3.872 2.300 1.00 89.56 92 SER A CA 1
ATOM 733 C C . SER A 1 92 ? -5.125 -3.093 1.077 1.00 89.56 92 SER A C 1
ATOM 735 O O . SER A 1 92 ? -5.825 -3.650 0.239 1.00 89.56 92 SER A O 1
ATOM 737 N N . TYR A 1 93 ? -4.692 -1.837 0.918 1.00 91.50 93 TYR A N 1
ATOM 738 C CA . TYR A 1 93 ? -5.014 -1.062 -0.282 1.00 91.50 93 TYR A CA 1
ATOM 739 C C . TYR A 1 93 ? -4.381 -1.639 -1.542 1.00 91.50 93 TYR A C 1
ATOM 741 O O . TYR A 1 93 ? -5.059 -1.737 -2.555 1.00 91.50 93 TYR A O 1
ATOM 749 N N . LEU A 1 94 ? -3.114 -2.058 -1.488 1.00 93.12 94 LEU A N 1
ATOM 750 C CA . LEU A 1 94 ? -2.455 -2.698 -2.626 1.00 93.12 94 LEU A CA 1
ATOM 751 C C . LEU A 1 94 ? -3.242 -3.924 -3.103 1.00 93.12 94 LEU A C 1
ATOM 753 O O . LEU A 1 94 ? -3.502 -4.053 -4.294 1.00 93.12 94 LEU A O 1
ATOM 757 N N . ARG A 1 95 ? -3.684 -4.780 -2.174 1.00 91.62 95 ARG A N 1
ATOM 758 C CA . ARG A 1 95 ? -4.542 -5.927 -2.488 1.00 91.62 95 ARG A CA 1
ATOM 759 C C . ARG A 1 95 ? -5.838 -5.496 -3.168 1.00 91.62 95 ARG A C 1
ATOM 761 O O . ARG A 1 95 ? -6.212 -6.089 -4.170 1.00 91.62 95 ARG A O 1
ATOM 768 N N . GLN A 1 96 ? -6.500 -4.462 -2.652 1.00 92.25 96 GLN A N 1
ATOM 769 C CA . GLN A 1 96 ? -7.733 -3.947 -3.251 1.00 92.25 96 GLN A CA 1
ATOM 770 C C . GLN A 1 96 ? -7.501 -3.407 -4.665 1.00 92.25 96 GLN A C 1
ATOM 772 O O . GLN A 1 96 ? -8.282 -3.712 -5.561 1.00 92.25 96 GLN A O 1
ATOM 777 N N . TYR A 1 97 ? -6.415 -2.660 -4.891 1.00 93.00 97 TYR A N 1
ATOM 778 C CA . TYR A 1 97 ? -6.057 -2.175 -6.224 1.00 93.00 97 TYR A CA 1
ATOM 779 C C . TYR A 1 97 ? -5.777 -3.321 -7.190 1.00 93.00 97 TYR A C 1
ATOM 781 O O . TYR A 1 97 ? -6.256 -3.281 -8.320 1.00 93.00 97 TYR A O 1
ATOM 789 N N . ILE A 1 98 ? -5.053 -4.353 -6.753 1.00 92.25 98 ILE A N 1
ATOM 790 C CA . ILE A 1 98 ? -4.817 -5.540 -7.575 1.00 92.25 98 ILE A CA 1
ATOM 791 C C . ILE A 1 98 ? -6.156 -6.209 -7.907 1.00 92.25 98 ILE A C 1
ATOM 793 O O . ILE A 1 98 ? -6.499 -6.338 -9.074 1.00 92.25 98 ILE A O 1
ATOM 797 N N . ASN A 1 99 ? -6.969 -6.532 -6.901 1.00 91.75 99 ASN A N 1
ATOM 798 C CA . ASN A 1 99 ? -8.243 -7.224 -7.105 1.00 91.75 99 ASN A CA 1
ATOM 799 C C . ASN A 1 99 ? -9.242 -6.434 -7.966 1.00 91.75 99 ASN A C 1
ATOM 801 O O . ASN A 1 99 ? -10.125 -7.033 -8.577 1.00 91.75 99 ASN A O 1
ATOM 805 N N . MET A 1 100 ? -9.152 -5.099 -7.983 1.00 92.06 100 MET A N 1
ATOM 806 C CA . MET A 1 100 ? -10.017 -4.242 -8.797 1.00 92.06 100 MET A CA 1
ATOM 807 C C . MET A 1 100 ? -9.573 -4.184 -10.264 1.00 92.06 100 MET A C 1
ATOM 809 O O . MET A 1 100 ? -10.425 -4.155 -11.151 1.00 92.06 100 MET A O 1
ATOM 813 N N . ASN A 1 101 ? -8.265 -4.175 -10.527 1.00 90.81 101 ASN A N 1
ATOM 814 C CA . ASN A 1 101 ? -7.729 -3.968 -11.876 1.00 90.81 101 ASN A CA 1
ATOM 815 C C . ASN A 1 101 ? -7.372 -5.271 -12.604 1.00 90.81 101 ASN A C 1
ATOM 817 O O . ASN A 1 101 ? -7.350 -5.279 -13.827 1.00 90.81 101 ASN A O 1
ATOM 821 N N . PHE A 1 102 ? -7.126 -6.359 -11.871 1.00 90.50 102 PHE A N 1
ATOM 822 C CA . PHE A 1 102 ? -6.697 -7.644 -12.419 1.00 90.50 102 PHE A CA 1
ATOM 823 C C . PHE A 1 102 ? -7.792 -8.698 -12.220 1.00 90.50 102 PHE A C 1
ATOM 825 O O . PHE A 1 102 ? -8.237 -8.948 -11.095 1.00 90.50 102 PHE A O 1
ATOM 832 N N . LYS A 1 103 ? -8.252 -9.294 -13.321 1.00 89.62 103 LYS A N 1
ATOM 833 C CA . LYS A 1 103 ? -9.328 -10.298 -13.379 1.00 89.62 103 LYS A CA 1
ATOM 834 C C . LYS A 1 103 ? -8.861 -11.638 -13.953 1.00 89.62 103 LYS A C 1
ATOM 836 O O . LYS A 1 103 ? -9.656 -12.574 -13.984 1.00 89.62 103 LYS A O 1
ATOM 841 N N . GLY A 1 104 ? -7.591 -11.750 -14.340 1.00 84.94 104 GLY A N 1
ATOM 842 C CA . GLY A 1 104 ? -7.023 -12.932 -14.983 1.00 84.94 104 GLY A CA 1
ATOM 843 C C . GLY A 1 104 ? -7.137 -12.918 -16.507 1.00 84.94 104 GLY A C 1
ATOM 844 O O . GLY A 1 104 ? -7.138 -13.985 -17.115 1.00 84.94 104 GLY A O 1
ATOM 845 N N . GLU A 1 105 ? -7.245 -11.739 -17.122 1.00 88.12 105 GLU A N 1
ATOM 846 C CA . GLU A 1 105 ? -7.284 -11.594 -18.580 1.00 88.12 105 GLU A CA 1
ATOM 847 C C . GLU A 1 105 ? -5.922 -11.916 -19.227 1.00 88.12 105 GLU A C 1
ATOM 849 O O . GLU A 1 105 ? -4.858 -11.801 -18.610 1.00 88.12 105 GLU A O 1
ATOM 854 N N . GLU A 1 106 ? -5.923 -12.259 -20.519 1.00 84.56 106 GLU A N 1
ATOM 855 C CA . GLU A 1 106 ? -4.722 -12.717 -21.241 1.00 84.56 106 GLU A CA 1
ATOM 856 C C . GLU A 1 106 ? -3.577 -11.692 -21.309 1.00 84.56 106 GLU A C 1
ATOM 858 O O . GLU A 1 106 ? -2.433 -12.068 -21.580 1.00 84.56 106 GLU A O 1
ATOM 863 N N . CYS A 1 107 ? -3.846 -10.411 -21.050 1.00 84.44 107 CYS A N 1
ATOM 864 C CA . CYS A 1 107 ? -2.876 -9.313 -21.111 1.00 84.44 107 CYS A CA 1
ATOM 865 C C . CYS A 1 107 ? -2.346 -8.871 -19.734 1.00 84.44 107 CYS A C 1
ATOM 867 O O . CYS A 1 107 ? -1.596 -7.901 -19.647 1.00 84.44 107 CYS A O 1
ATOM 869 N N . GLU A 1 108 ? -2.681 -9.584 -18.658 1.00 91.06 108 GLU A N 1
ATOM 870 C CA . GLU A 1 108 ? -2.211 -9.274 -17.307 1.00 91.06 108 GLU A CA 1
ATOM 871 C C . GLU A 1 108 ? -0.859 -9.944 -17.018 1.00 91.06 108 GLU A C 1
ATOM 873 O O . GLU A 1 108 ? -0.665 -11.136 -17.273 1.00 91.06 108 GLU A O 1
ATOM 878 N N . ARG A 1 109 ? 0.126 -9.190 -16.513 1.00 90.00 109 ARG A N 1
ATOM 879 C CA . ARG A 1 109 ? 1.485 -9.700 -16.262 1.00 90.00 109 ARG A CA 1
ATOM 880 C C . ARG A 1 109 ? 1.986 -9.281 -14.885 1.00 90.00 10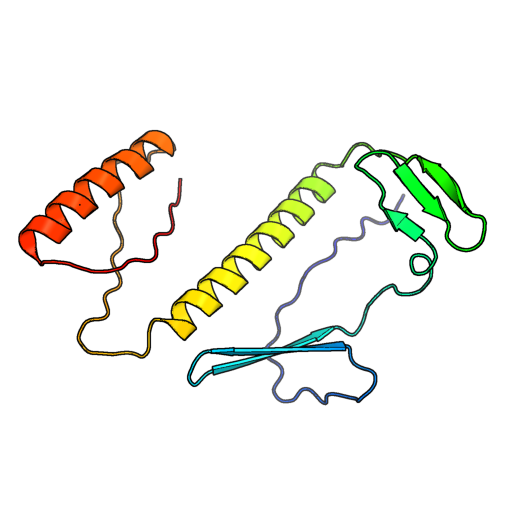9 ARG A C 1
ATOM 882 O O . ARG A 1 109 ? 1.861 -8.123 -14.501 1.00 90.00 109 ARG A O 1
ATOM 889 N N . HIS A 1 110 ? 2.630 -10.217 -14.189 1.00 92.31 110 HIS A N 1
ATOM 890 C CA . HIS A 1 110 ? 3.437 -9.945 -12.998 1.00 92.31 110 HIS A CA 1
ATOM 891 C C . HIS A 1 110 ? 4.913 -9.990 -13.387 1.00 92.31 110 HIS A C 1
ATOM 893 O O . HIS A 1 110 ? 5.371 -10.984 -13.949 1.00 92.31 110 HIS A O 1
ATOM 899 N N . ILE A 1 111 ? 5.666 -8.935 -13.078 1.00 92.88 111 ILE A N 1
ATOM 900 C CA . ILE A 1 111 ? 7.102 -8.854 -13.369 1.00 92.88 111 ILE A CA 1
ATOM 901 C C . ILE A 1 111 ? 7.846 -8.536 -12.075 1.00 92.88 111 ILE A C 1
ATOM 903 O O . ILE A 1 111 ? 7.527 -7.561 -11.398 1.00 92.88 111 ILE A O 1
ATOM 907 N N . THR A 1 112 ? 8.871 -9.330 -11.770 1.00 94.19 112 THR A N 1
ATOM 908 C CA . THR A 1 112 ? 9.824 -9.047 -10.692 1.00 94.19 112 THR A CA 1
ATOM 909 C C . THR A 1 112 ? 11.146 -8.613 -11.311 1.00 94.19 112 THR A C 1
ATOM 911 O O . THR A 1 112 ? 11.714 -9.329 -12.134 1.00 94.19 112 THR A O 1
ATOM 914 N N . LEU A 1 113 ? 11.626 -7.430 -10.929 1.00 93.56 113 LEU A N 1
ATOM 915 C CA . LEU A 1 113 ? 12.919 -6.896 -11.345 1.00 93.56 113 LEU A CA 1
ATOM 916 C C . LEU A 1 113 ? 13.847 -6.885 -10.133 1.00 93.56 113 LEU A C 1
ATOM 918 O O . LEU A 1 113 ? 13.534 -6.255 -9.127 1.00 93.56 113 LEU A O 1
ATOM 922 N N . THR A 1 114 ? 14.986 -7.561 -10.239 1.00 92.38 114 THR A N 1
ATOM 923 C CA . THR A 1 114 ? 15.956 -7.685 -9.147 1.00 92.38 114 THR A CA 1
ATOM 924 C C . THR A 1 114 ? 17.321 -7.229 -9.638 1.00 92.38 114 THR A C 1
ATOM 926 O O . THR A 1 114 ? 17.736 -7.573 -10.746 1.00 92.38 114 THR A O 1
ATOM 929 N N . TYR A 1 115 ? 18.009 -6.425 -8.829 1.00 93.50 115 TYR A N 1
ATOM 930 C CA . TYR A 1 115 ? 19.387 -6.046 -9.114 1.00 93.50 115 TYR A CA 1
ATOM 931 C C . TYR A 1 115 ? 20.317 -7.246 -8.940 1.00 93.50 115 TYR A C 1
ATOM 933 O O . TYR A 1 115 ? 20.079 -8.108 -8.100 1.00 93.50 115 TYR A O 1
ATOM 941 N N . ALA A 1 116 ? 21.390 -7.286 -9.730 1.00 94.00 116 ALA A N 1
ATOM 942 C CA . ALA A 1 116 ? 22.416 -8.318 -9.591 1.00 94.00 116 ALA A CA 1
ATOM 943 C C . ALA A 1 116 ? 23.104 -8.260 -8.216 1.00 94.00 116 ALA A C 1
ATOM 945 O O . ALA A 1 116 ? 23.402 -9.295 -7.637 1.00 94.00 116 ALA A O 1
ATOM 946 N N . GLU A 1 117 ? 23.295 -7.047 -7.695 1.00 91.44 117 GLU A N 1
ATOM 947 C CA . GLU A 1 117 ? 23.875 -6.784 -6.379 1.00 91.44 117 GLU A CA 1
ATOM 948 C C . GLU A 1 117 ? 22.846 -6.084 -5.477 1.00 91.44 117 GLU A C 1
ATOM 950 O O . GLU A 1 117 ? 22.077 -5.254 -5.983 1.00 91.44 117 GLU A O 1
ATOM 955 N N . PRO A 1 118 ? 22.831 -6.360 -4.157 1.00 88.81 118 PRO A N 1
ATOM 956 C CA . PRO A 1 118 ? 21.956 -5.671 -3.211 1.00 88.81 118 PRO A CA 1
ATOM 957 C C . PRO A 1 118 ? 22.126 -4.148 -3.270 1.00 88.81 118 PRO A C 1
ATOM 959 O O . PRO A 1 118 ? 23.240 -3.631 -3.372 1.00 88.81 118 PRO A O 1
ATOM 962 N N . THR A 1 119 ? 21.018 -3.407 -3.207 1.00 87.38 119 THR A N 1
ATOM 963 C CA . THR A 1 119 ? 21.041 -1.943 -3.227 1.00 87.38 119 THR A CA 1
ATOM 964 C C . THR A 1 119 ? 19.947 -1.365 -2.337 1.00 87.38 119 THR A C 1
ATOM 966 O O . THR A 1 119 ? 18.780 -1.713 -2.486 1.00 87.38 119 THR A O 1
ATOM 969 N N . ASP A 1 120 ? 20.333 -0.426 -1.472 1.00 89.00 120 ASP A N 1
ATOM 970 C CA . ASP A 1 120 ? 19.409 0.269 -0.562 1.00 89.00 120 ASP A CA 1
ATOM 971 C C . ASP A 1 120 ? 19.046 1.680 -1.088 1.00 89.00 120 ASP A C 1
ATOM 973 O O . ASP A 1 120 ? 18.358 2.468 -0.433 1.00 89.00 120 ASP A O 1
ATOM 977 N N . ASP A 1 121 ? 19.524 2.043 -2.287 1.00 92.31 121 ASP A N 1
ATOM 978 C CA . ASP A 1 121 ? 19.309 3.363 -2.887 1.00 92.31 121 ASP A CA 1
ATOM 979 C C . ASP A 1 121 ? 17.951 3.442 -3.601 1.00 92.31 121 ASP A C 1
ATOM 981 O O . ASP A 1 121 ? 17.807 3.207 -4.805 1.00 92.31 121 ASP A O 1
ATOM 985 N N . MET A 1 122 ? 16.935 3.865 -2.851 1.00 91.56 122 MET A N 1
ATOM 986 C CA . MET A 1 122 ? 15.583 4.067 -3.371 1.00 91.56 122 MET A CA 1
ATOM 987 C C . MET A 1 122 ? 15.511 5.112 -4.508 1.00 91.56 122 MET A C 1
ATOM 989 O O . MET A 1 122 ? 14.637 5.033 -5.378 1.00 91.56 122 MET A O 1
ATOM 993 N N . ALA A 1 123 ? 16.387 6.120 -4.542 1.00 93.06 123 ALA A N 1
ATOM 994 C CA . ALA A 1 123 ? 16.359 7.105 -5.624 1.00 93.06 123 ALA A CA 1
ATOM 995 C C . ALA A 1 123 ? 16.813 6.464 -6.943 1.00 93.06 123 ALA A C 1
ATOM 997 O O . ALA A 1 123 ? 16.161 6.641 -7.982 1.00 93.06 123 ALA A O 1
ATOM 998 N N . LYS A 1 124 ? 17.873 5.653 -6.879 1.00 93.00 124 LYS A N 1
ATOM 999 C CA . LYS A 1 124 ? 18.353 4.845 -8.002 1.00 93.00 124 LYS A CA 1
ATOM 1000 C C . LYS A 1 124 ? 17.295 3.852 -8.480 1.00 93.00 124 LYS A C 1
ATOM 1002 O O . LYS A 1 124 ? 16.962 3.881 -9.666 1.00 93.00 124 LYS A O 1
ATOM 1007 N N . CYS A 1 125 ? 16.686 3.078 -7.577 1.00 93.81 125 CYS A N 1
ATOM 1008 C CA . CYS A 1 125 ? 15.635 2.107 -7.911 1.00 93.81 125 CYS A CA 1
ATOM 1009 C C . CYS A 1 125 ? 14.476 2.739 -8.697 1.00 93.81 125 CYS A C 1
ATOM 1011 O O . CYS A 1 125 ? 14.053 2.227 -9.736 1.00 93.81 125 CYS A O 1
ATOM 1013 N N . LYS A 1 126 ? 13.988 3.907 -8.255 1.00 93.38 126 LYS A N 1
ATOM 1014 C CA . LYS A 1 126 ? 12.918 4.636 -8.961 1.00 93.38 126 LYS A CA 1
ATOM 1015 C C . LYS A 1 126 ? 13.357 5.127 -10.338 1.00 93.38 126 LYS A C 1
ATOM 1017 O O . LYS A 1 126 ? 12.582 5.055 -11.294 1.00 93.38 126 LYS A O 1
ATOM 1022 N N . ASN A 1 127 ? 14.578 5.649 -10.450 1.00 95.19 127 ASN A N 1
ATOM 1023 C CA . ASN A 1 127 ? 15.097 6.163 -11.714 1.00 95.19 127 ASN A CA 1
ATOM 1024 C C . ASN A 1 127 ? 15.295 5.042 -12.743 1.00 95.19 127 ASN A C 1
ATOM 1026 O O . ASN A 1 127 ? 14.911 5.183 -13.905 1.00 95.19 127 ASN A O 1
ATOM 1030 N N . ASP A 1 128 ? 15.851 3.912 -12.321 1.00 95.25 128 ASP A N 1
ATOM 1031 C CA . ASP A 1 128 ? 16.084 2.775 -13.204 1.00 95.25 128 ASP A CA 1
ATOM 1032 C C . ASP A 1 128 ? 14.775 2.110 -13.624 1.00 95.25 128 ASP A C 1
ATOM 1034 O O . ASP A 1 128 ? 14.605 1.826 -14.811 1.00 95.25 128 ASP A O 1
ATOM 1038 N N . PHE A 1 129 ? 13.795 1.984 -12.722 1.00 95.69 129 PHE A N 1
ATOM 1039 C CA . PHE A 1 129 ? 12.449 1.553 -13.102 1.00 95.69 129 PHE A CA 1
ATOM 1040 C C . PHE A 1 129 ? 11.824 2.488 -14.144 1.00 95.69 129 PHE A C 1
ATOM 1042 O O . PHE A 1 129 ? 11.267 2.024 -15.136 1.00 95.69 129 PHE A O 1
ATOM 1049 N N . LYS A 1 130 ? 11.973 3.812 -13.996 1.00 96.00 130 LYS A N 1
ATOM 1050 C CA . LYS A 1 130 ? 11.484 4.778 -14.995 1.00 96.00 130 LYS A CA 1
ATOM 1051 C C . LYS A 1 130 ? 12.137 4.562 -16.365 1.00 96.00 130 LYS A C 1
ATOM 1053 O O . LYS A 1 130 ? 11.459 4.674 -17.387 1.00 96.00 130 LYS A O 1
ATOM 1058 N N . LYS A 1 131 ? 13.438 4.257 -16.413 1.00 97.06 131 LYS A N 1
ATOM 1059 C CA . LYS A 1 131 ? 14.145 3.932 -17.666 1.00 97.06 131 LYS A CA 1
ATOM 1060 C C . LYS A 1 131 ? 13.668 2.604 -18.252 1.00 97.06 131 LYS A C 1
ATOM 1062 O O . LYS A 1 131 ? 13.427 2.538 -19.456 1.00 97.06 131 LYS A O 1
ATOM 1067 N N . PHE A 1 132 ? 13.516 1.574 -17.417 1.00 96.44 132 PHE A N 1
ATOM 1068 C CA . PHE A 1 132 ? 12.950 0.284 -17.809 1.00 96.44 132 PHE A CA 1
ATOM 1069 C C . PHE A 1 132 ? 11.570 0.477 -18.438 1.00 96.44 132 PHE A C 1
ATOM 1071 O O . PHE A 1 132 ? 11.369 0.079 -19.581 1.00 96.44 132 PHE A O 1
ATOM 1078 N N . TRP A 1 133 ? 10.670 1.175 -17.744 1.00 96.56 133 TRP A N 1
ATOM 1079 C CA . TRP A 1 133 ? 9.295 1.378 -18.185 1.00 96.56 133 TRP A CA 1
ATOM 1080 C C . TRP A 1 133 ? 9.216 2.116 -19.522 1.00 96.56 133 TRP A C 1
ATOM 1082 O O . TRP A 1 133 ? 8.502 1.690 -20.422 1.00 96.56 133 TRP A O 1
ATOM 1092 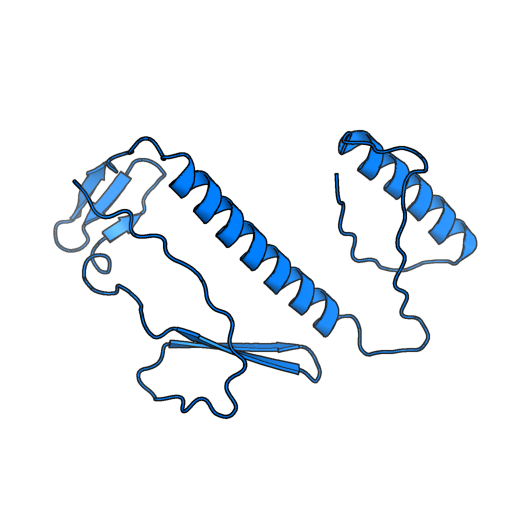N N . LYS A 1 134 ? 10.031 3.162 -19.717 1.00 96.38 134 LYS A N 1
ATOM 1093 C CA . LYS A 1 134 ? 10.122 3.855 -21.013 1.00 96.38 134 LYS A CA 1
ATOM 1094 C C . LYS A 1 134 ? 10.522 2.920 -22.158 1.00 96.38 134 LYS A C 1
ATOM 1096 O O . LYS A 1 134 ? 9.928 2.982 -23.230 1.00 96.38 134 LYS A O 1
ATOM 1101 N N . ARG A 1 135 ? 11.527 2.063 -21.947 1.00 97.06 135 ARG A N 1
ATOM 1102 C CA . ARG A 1 135 ? 11.978 1.091 -22.961 1.00 97.06 135 ARG A CA 1
ATOM 1103 C C . ARG A 1 135 ? 10.932 0.005 -23.204 1.00 97.06 135 ARG A C 1
ATOM 1105 O O . ARG A 1 135 ? 10.772 -0.435 -24.337 1.00 97.06 135 ARG A O 1
ATOM 1112 N N . PHE A 1 136 ? 10.237 -0.406 -22.149 1.00 95.12 136 PHE A N 1
ATOM 1113 C CA . PHE A 1 136 ? 9.166 -1.390 -22.208 1.00 95.12 136 PHE A CA 1
ATOM 1114 C C . PHE A 1 136 ? 7.999 -0.876 -23.062 1.00 95.12 136 PHE A C 1
ATOM 1116 O O . PHE A 1 136 ? 7.648 -1.515 -24.051 1.00 95.12 136 PHE A O 1
ATOM 1123 N N . LEU A 1 137 ? 7.500 0.330 -22.770 1.00 95.38 137 LEU A N 1
ATOM 1124 C CA . LEU A 1 137 ? 6.443 0.980 -23.552 1.00 95.38 137 LEU A CA 1
ATOM 1125 C C . LEU A 1 137 ? 6.845 1.201 -25.015 1.00 95.38 137 LEU A C 1
ATOM 1127 O O . LEU A 1 137 ? 6.059 0.936 -25.917 1.00 95.38 137 LEU A O 1
ATOM 1131 N N . TYR A 1 138 ? 8.089 1.619 -25.275 1.00 96.88 138 TYR A N 1
ATOM 1132 C CA . TYR A 1 138 ? 8.579 1.783 -26.649 1.00 96.88 138 TYR A CA 1
ATOM 1133 C C . TYR A 1 138 ? 8.492 0.485 -27.471 1.00 96.88 138 TYR A C 1
ATOM 1135 O O . TYR A 1 138 ? 8.253 0.525 -28.674 1.00 96.88 138 TYR A O 1
ATOM 1143 N N . ARG A 1 139 ? 8.689 -0.676 -26.834 1.00 96.25 139 ARG A N 1
ATOM 1144 C CA . ARG A 1 139 ? 8.723 -1.982 -27.506 1.00 96.25 139 ARG A CA 1
ATOM 1145 C C . ARG A 1 139 ? 7.358 -2.664 -27.616 1.00 96.25 139 ARG A C 1
ATOM 1147 O O . ARG A 1 139 ? 7.177 -3.465 -28.538 1.00 96.25 139 ARG A O 1
ATOM 1154 N N . TYR A 1 140 ? 6.461 -2.417 -26.665 1.00 93.25 140 TYR A N 1
ATOM 1155 C CA . TYR A 1 140 ? 5.208 -3.166 -26.513 1.00 93.25 140 TYR A CA 1
ATOM 1156 C C . TYR A 1 140 ? 3.943 -2.304 -26.607 1.00 93.25 140 TYR A C 1
ATOM 1158 O O . TYR A 1 140 ? 2.852 -2.861 -26.653 1.00 93.25 140 TYR A O 1
ATOM 1166 N N . GLY A 1 141 ? 4.075 -0.980 -26.704 1.00 93.69 141 GLY A N 1
ATOM 1167 C CA . GLY A 1 141 ? 2.947 -0.054 -26.772 1.00 93.69 141 GLY A CA 1
ATOM 1168 C C . GLY A 1 141 ? 2.493 0.438 -25.400 1.00 93.69 141 GLY A C 1
ATOM 1169 O O . GLY A 1 141 ? 3.181 0.263 -24.393 1.00 93.69 141 GLY A O 1
ATOM 1170 N N . GLU A 1 142 ? 1.345 1.111 -25.379 1.00 92.44 142 GLU A N 1
ATOM 1171 C CA . GLU A 1 142 ? 0.783 1.721 -24.175 1.00 92.44 142 GLU A CA 1
ATOM 1172 C C . GLU A 1 142 ? 0.217 0.675 -23.215 1.00 92.44 142 GLU A C 1
ATOM 1174 O O . GLU A 1 142 ? -0.504 -0.238 -23.613 1.00 92.44 142 GLU A O 1
ATOM 1179 N N . MET A 1 143 ? 0.557 0.818 -21.935 1.00 91.69 143 MET A N 1
ATOM 1180 C CA . MET A 1 143 ? 0.136 -0.070 -20.856 1.00 91.69 143 MET A CA 1
ATOM 1181 C C . MET A 1 143 ? 0.055 0.712 -19.544 1.00 91.69 143 MET A C 1
ATOM 1183 O O . MET A 1 143 ? 0.708 1.746 -19.380 1.00 91.69 143 MET A O 1
ATOM 1187 N N . GLU A 1 144 ? -0.692 0.174 -18.586 1.00 91.38 144 GLU A N 1
ATOM 1188 C CA . GLU A 1 144 ? -0.744 0.664 -17.209 1.00 91.38 144 GLU A CA 1
ATOM 1189 C C . GLU A 1 144 ? -0.000 -0.290 -16.270 1.00 91.38 144 GLU A C 1
ATOM 1191 O O . GLU A 1 144 ? 0.233 -1.456 -16.593 1.00 91.38 144 GLU A O 1
ATOM 1196 N N . TYR A 1 145 ? 0.409 0.205 -15.101 1.00 93.50 145 TYR A N 1
ATOM 1197 C CA . TYR A 1 145 ? 1.115 -0.611 -14.119 1.00 93.50 145 TYR A CA 1
ATOM 1198 C C . TYR A 1 145 ? 0.786 -0.209 -12.683 1.00 93.50 145 TYR A C 1
ATOM 1200 O O . TYR A 1 145 ? 0.531 0.954 -12.371 1.00 93.50 145 TYR A O 1
ATOM 1208 N N . ILE A 1 146 ? 0.902 -1.189 -11.789 1.00 94.00 146 ILE A N 1
ATOM 1209 C CA . ILE A 1 146 ? 1.064 -0.982 -10.351 1.00 94.00 146 ILE A CA 1
ATOM 1210 C C . ILE A 1 146 ? 2.497 -1.398 -10.013 1.00 94.00 146 ILE A C 1
ATOM 1212 O O . ILE A 1 146 ? 2.900 -2.513 -10.330 1.00 94.00 146 ILE A O 1
ATOM 1216 N N . ALA A 1 147 ? 3.275 -0.512 -9.387 1.00 93.00 147 ALA A N 1
ATOM 1217 C CA . ALA A 1 147 ? 4.651 -0.804 -8.983 1.00 93.00 147 ALA A CA 1
ATOM 1218 C C . ALA A 1 147 ? 4.803 -0.769 -7.462 1.00 93.00 147 ALA A C 1
ATOM 1220 O O . ALA A 1 147 ? 4.353 0.168 -6.796 1.00 93.00 147 ALA A O 1
ATOM 1221 N N . VAL A 1 148 ? 5.501 -1.771 -6.934 1.00 91.75 148 VAL A N 1
ATOM 1222 C CA . VAL A 1 148 ? 5.970 -1.825 -5.550 1.00 91.75 148 VAL A CA 1
ATOM 1223 C C . VAL A 1 148 ? 7.487 -1.812 -5.589 1.00 91.75 148 VAL A C 1
ATOM 1225 O O . VAL A 1 148 ? 8.096 -2.547 -6.361 1.00 91.75 148 VAL A O 1
ATOM 1228 N N . PHE A 1 149 ? 8.085 -0.947 -4.780 1.00 90.06 149 PHE A N 1
ATOM 1229 C CA . PHE A 1 149 ? 9.529 -0.847 -4.666 1.00 90.06 149 PHE A CA 1
ATOM 1230 C C . PHE A 1 149 ? 9.970 -1.382 -3.311 1.00 90.06 149 PHE A C 1
ATOM 1232 O O . PHE A 1 149 ? 9.450 -0.945 -2.281 1.00 90.06 149 PHE A O 1
ATOM 1239 N N . GLU A 1 150 ? 10.936 -2.289 -3.340 1.00 81.00 150 GLU A N 1
ATOM 1240 C CA . GLU A 1 150 ? 11.577 -2.874 -2.168 1.00 81.00 150 GLU A CA 1
ATOM 1241 C C . GLU A 1 150 ? 13.045 -2.432 -2.186 1.00 81.00 150 GLU A C 1
ATOM 1243 O O . GLU A 1 150 ? 13.731 -2.597 -3.197 1.00 81.00 150 GLU A O 1
ATOM 1248 N N . CYS A 1 151 ? 13.480 -1.767 -1.118 1.00 63.28 151 CYS A N 1
ATOM 1249 C CA . CYS A 1 151 ? 14.856 -1.342 -0.857 1.00 63.28 151 CYS A CA 1
ATOM 1250 C C . CYS A 1 151 ? 15.106 -1.536 0.634 1.00 63.28 151 CYS A C 1
ATOM 1252 O O . CYS A 1 151 ? 14.176 -1.204 1.415 1.00 63.28 151 CYS A O 1
#

pLDDT: mean 83.29, std 14.95, range [29.95, 97.06]

Foldseek 3Di:
DDDDPPPDDDDDDDPDDDDDPPWDWDWDDAPPDIDIDTDDDDPPPDPPQWADDDPFWIARNVVRDIDGDPDDDQDPVNVVVVVVVVVVVVVVVVVSVCSNPDDPDPPDDDDDDDDPDDDPDPVVQVVVVVVVVVVVCVVPNDDDDDDDDDD

Secondary structure (DSSP, 8-state):
--------------S-----TTSEEEEEEETTEEEEEEE-----TT-TTEEE-SSSEEEETTT--EEE---PPPPHHHHHHHHHHHHHHHHHHHHHHHHHH-S--TT--------SS----HHHHHHHHHHHHHHHHHHH-----------

Organism: Mediterraneibacter gnavus (NCBI:txid33038)

Radius of gyration: 22.58 Å; chains: 1; bounding box: 50×46×65 Å

Sequence (151 aa):
MTPTNTNNTYVEKLSKVKITSADNVTVCITNHIIDVTVTRKRNTKGFSDIEKIDKDHYVVKSTGEIKEYAHVEKSQEMIASNRRKSMNKKFSYLRQYINMNFKGEECERHITLTYAEPTDDMAKCKNDFKKFWKRFLYRYGEMEYIAVFEC